Protein AF-A0A7M1NV88-F1 (afdb_monomer)

Nearest PDB structures (foldseek):
  8gtc-assembly1_E  TM=3.825E-01  e=7.735E-01  Dinoroseobacter phage vB_DshS-R4C
  6l2t-assembly1_C  TM=3.443E-01  e=9.761E+00  African swine fever virus

Sequence (130 aa):
MGKFLKLEFVKENVEPVKIKGKSDVMPISSGFEHFTAYLSSDLITCFVECEEIPGDGTSINDDDFSECLETGTALYLSEEGIKVIDDLCDRFYSDMGIVNNTSCLSGVNLVLVTNSIDNIIKQLNGNDGK

Foldseek 3Di:
DFFWAWFWFKDWDWDFDDDPPDPGTDTDTQFIAIDIDIDTPVFFPDKDKDWFDQADRDRDPDPCSPPRIGIWMKTFGDPVSLVVLLVVCCVVCVPPPDDDDIQSHRPDRITITRHHPVSVVCSRVPPPPD

Organism: Haemophilus parainfluenzae (NCBI:txid729)

Secondary structure (DSSP, 8-state):
-PPEEEEEEEEEEEEEEE-TT-SSEEEEEEEEEEEEEEEEGGGEEEEEEEEEEE-S-----SS-TTSSEEEEEEEEE-HHHHHHHHHHHHHHHTTS---S-SSS-TT-SEEEES--HHHHHHHHHT---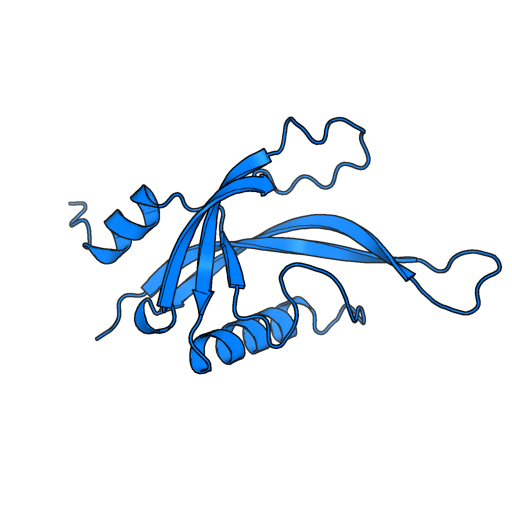-

Mean predicted aligned error: 10.14 Å

pLDDT: mean 72.41, std 16.91, range [36.12, 94.62]

Radius of gyration: 16.25 Å; Cα contacts (8 Å, |Δi|>4): 235; chains: 1; bounding box: 45×32×46 Å

Structure (mmCIF, N/CA/C/O backbone):
data_AF-A0A7M1NV88-F1
#
_entry.id   AF-A0A7M1NV88-F1
#
loop_
_atom_site.group_PDB
_atom_site.id
_atom_site.type_symbol
_atom_site.label_atom_id
_atom_site.label_alt_id
_atom_site.label_comp_id
_atom_site.label_asym_id
_atom_site.label_entity_id
_atom_site.label_seq_id
_atom_site.pdbx_PDB_ins_code
_atom_site.Cartn_x
_atom_site.Cartn_y
_atom_site.Cartn_z
_atom_site.occupancy
_atom_site.B_iso_or_equiv
_atom_site.auth_seq_id
_atom_site.auth_comp_id
_atom_site.auth_asym_id
_atom_site.auth_atom_id
_atom_site.pdbx_PDB_model_num
ATOM 1 N N . MET A 1 1 ? -19.662 4.266 8.270 1.00 53.66 1 MET A N 1
ATOM 2 C CA . MET A 1 1 ? -19.045 5.133 7.250 1.00 53.66 1 MET A CA 1
ATOM 3 C C . MET A 1 1 ? -17.553 4.990 7.464 1.00 53.66 1 MET A C 1
ATOM 5 O O . MET A 1 1 ? -17.099 5.384 8.533 1.00 53.66 1 MET A O 1
ATOM 9 N N . GLY A 1 2 ? -16.859 4.289 6.564 1.00 69.69 2 GLY A N 1
ATOM 10 C CA . GLY A 1 2 ? -15.429 4.005 6.694 1.00 69.69 2 GLY A CA 1
ATOM 11 C C . GLY A 1 2 ? -14.587 5.271 6.789 1.00 69.69 2 GLY A C 1
ATOM 12 O O . GLY A 1 2 ? -14.988 6.330 6.298 1.00 69.69 2 GLY A O 1
ATOM 13 N N . LYS A 1 3 ? -13.436 5.175 7.455 1.00 88.31 3 LYS A N 1
ATOM 14 C CA . LYS A 1 3 ? -12.469 6.274 7.548 1.00 88.31 3 LYS A CA 1
ATOM 15 C C . LYS A 1 3 ? -11.514 6.202 6.364 1.00 88.31 3 LYS A C 1
ATOM 17 O O . LYS A 1 3 ? -11.162 5.117 5.926 1.00 88.31 3 LYS A O 1
ATOM 22 N N . PHE A 1 4 ? -11.066 7.347 5.866 1.00 92.56 4 PHE A N 1
ATOM 23 C CA . PHE A 1 4 ? -9.983 7.383 4.886 1.00 92.56 4 PHE A CA 1
ATOM 24 C C . PHE A 1 4 ? -8.652 7.543 5.610 1.00 92.56 4 PHE A C 1
ATOM 26 O O . PHE A 1 4 ? -8.486 8.468 6.404 1.00 92.56 4 PHE A O 1
ATOM 33 N N . LEU A 1 5 ? -7.723 6.635 5.332 1.00 93.31 5 LEU A N 1
ATOM 34 C CA . LEU A 1 5 ? -6.371 6.640 5.867 1.00 93.31 5 LEU A CA 1
ATOM 35 C C . LEU A 1 5 ? -5.446 7.293 4.846 1.00 93.31 5 LEU A C 1
ATOM 37 O O . LEU A 1 5 ? -5.431 6.885 3.687 1.00 93.31 5 LEU A O 1
ATOM 41 N N . LYS A 1 6 ? -4.675 8.290 5.274 1.00 93.69 6 LYS A N 1
ATOM 42 C CA . LYS A 1 6 ? -3.544 8.827 4.522 1.00 93.69 6 LYS A CA 1
ATOM 43 C C . LYS A 1 6 ? -2.391 7.833 4.638 1.00 93.69 6 LYS A C 1
ATOM 45 O O . LYS A 1 6 ? -1.794 7.706 5.710 1.00 93.69 6 LYS A O 1
ATOM 50 N N . LEU A 1 7 ? -2.105 7.143 3.544 1.00 89.94 7 LEU A N 1
ATOM 51 C CA . LEU A 1 7 ? -1.093 6.100 3.464 1.00 89.94 7 LEU A CA 1
ATOM 52 C C . LEU A 1 7 ? 0.007 6.495 2.479 1.00 89.94 7 LEU A C 1
ATOM 54 O O . LEU A 1 7 ? -0.273 7.082 1.435 1.00 89.94 7 LEU A O 1
ATOM 58 N N . GLU A 1 8 ? 1.242 6.178 2.829 1.00 87.69 8 GLU A N 1
ATOM 59 C CA . GLU A 1 8 ? 2.453 6.370 2.040 1.00 87.69 8 GLU A CA 1
ATOM 60 C C . GLU A 1 8 ? 2.853 5.013 1.468 1.00 87.69 8 GLU A C 1
ATOM 62 O O . GLU A 1 8 ? 3.489 4.201 2.130 1.00 87.69 8 GLU A O 1
ATOM 67 N N . PHE A 1 9 ? 2.380 4.735 0.260 1.00 84.00 9 PHE A N 1
ATOM 68 C CA . PHE A 1 9 ? 2.601 3.476 -0.432 1.00 84.00 9 PHE A CA 1
ATOM 69 C C . PHE A 1 9 ? 4.022 3.393 -0.962 1.00 84.00 9 PHE A C 1
ATOM 71 O O . PHE A 1 9 ? 4.526 4.359 -1.538 1.00 84.00 9 PHE A O 1
ATOM 78 N N . VAL A 1 10 ? 4.613 2.209 -0.826 1.00 77.69 10 VAL A N 1
ATOM 79 C CA . VAL A 1 10 ? 5.897 1.865 -1.428 1.00 77.69 10 VAL A CA 1
ATOM 80 C C . VAL A 1 10 ? 5.642 1.172 -2.759 1.00 77.69 10 VAL A C 1
ATOM 82 O O . VAL A 1 10 ? 4.933 0.166 -2.828 1.00 77.69 10 VAL A O 1
ATOM 85 N N . LYS A 1 11 ? 6.239 1.709 -3.818 1.00 74.69 11 LYS A N 1
ATOM 86 C CA . LYS A 1 11 ? 6.156 1.194 -5.181 1.00 74.69 11 LYS A CA 1
ATOM 87 C C . LYS A 1 11 ? 7.555 0.885 -5.683 1.00 74.69 11 LYS A C 1
ATOM 89 O O . LYS A 1 11 ? 8.453 1.699 -5.539 1.00 74.69 11 LYS A O 1
ATOM 94 N N . GLU A 1 12 ? 7.747 -0.269 -6.303 1.00 69.12 12 GLU A N 1
ATOM 95 C CA . GLU A 1 12 ? 9.000 -0.564 -6.996 1.00 69.12 12 GLU A CA 1
ATOM 96 C C . GLU A 1 12 ? 8.929 -0.040 -8.428 1.00 69.12 12 GLU A C 1
ATOM 98 O O . GLU A 1 12 ? 8.011 -0.365 -9.189 1.00 69.12 12 GLU A O 1
ATOM 103 N N . ASN A 1 13 ? 9.920 0.755 -8.798 1.00 64.50 13 ASN A N 1
ATOM 104 C CA . ASN A 1 13 ? 10.167 1.123 -10.172 1.00 64.50 13 ASN A CA 1
ATOM 105 C C . ASN A 1 13 ? 10.961 0.026 -10.856 1.00 64.50 13 ASN A C 1
ATOM 107 O O . ASN A 1 13 ? 11.932 -0.510 -10.330 1.00 64.50 13 ASN A O 1
ATOM 111 N N . VAL A 1 14 ? 10.562 -0.268 -12.079 1.00 66.19 14 VAL A N 1
ATOM 112 C CA . VAL A 1 14 ? 11.268 -1.190 -12.952 1.00 66.19 14 VAL A CA 1
ATOM 113 C C . VAL A 1 14 ? 11.595 -0.446 -14.232 1.00 66.19 14 VAL A C 1
ATOM 115 O O . VAL A 1 14 ? 10.792 0.341 -14.725 1.00 66.19 14 VAL A O 1
ATOM 118 N N . GLU A 1 15 ? 12.782 -0.680 -14.775 1.00 64.81 15 GLU A N 1
ATOM 119 C CA . GLU A 1 15 ? 13.177 -0.198 -16.092 1.00 64.81 15 GLU A CA 1
ATOM 120 C C . GLU A 1 15 ? 13.241 -1.371 -17.078 1.00 64.81 15 GLU A C 1
ATOM 122 O O . GLU A 1 15 ? 13.811 -2.426 -16.770 1.00 64.81 15 GLU A O 1
ATOM 127 N N . PRO A 1 16 ? 12.670 -1.227 -18.289 1.00 65.62 16 PRO A N 1
ATOM 128 C CA . PRO A 1 16 ? 12.736 -2.261 -19.300 1.00 65.62 16 PRO A CA 1
ATOM 129 C C . PRO A 1 16 ? 14.107 -2.209 -19.973 1.00 65.62 16 PRO A C 1
ATOM 131 O O . PRO A 1 16 ? 14.393 -1.317 -20.774 1.00 65.62 16 PRO A O 1
ATOM 134 N N . VAL A 1 17 ? 14.958 -3.196 -19.696 1.00 66.12 17 VAL A N 1
ATOM 135 C CA . VAL A 1 17 ? 16.307 -3.249 -20.266 1.00 66.12 17 VAL A CA 1
ATOM 136 C C . VAL A 1 17 ? 16.386 -4.321 -21.346 1.00 66.12 17 VAL A C 1
ATOM 138 O O . VAL A 1 17 ? 16.101 -5.504 -21.138 1.00 66.12 17 VAL A O 1
ATOM 141 N N . LYS A 1 18 ? 16.820 -3.909 -22.543 1.00 72.62 18 LYS A N 1
ATOM 142 C CA . LYS A 1 18 ? 17.129 -4.834 -23.636 1.00 72.62 18 LYS A CA 1
ATOM 143 C C . LYS A 1 18 ? 18.528 -5.408 -23.439 1.00 72.62 18 LYS A C 1
ATOM 145 O O . LYS A 1 18 ? 19.530 -4.745 -23.703 1.00 72.62 18 LYS A O 1
ATOM 150 N N . ILE A 1 19 ? 18.600 -6.665 -23.014 1.00 69.12 19 ILE A N 1
ATOM 151 C CA . ILE A 1 19 ? 19.878 -7.347 -22.802 1.00 69.12 19 ILE A CA 1
ATOM 152 C C . ILE A 1 19 ? 20.476 -7.742 -24.157 1.00 69.12 19 ILE A C 1
ATOM 154 O O . ILE A 1 19 ? 19.878 -8.491 -24.932 1.00 69.12 19 ILE A O 1
ATOM 158 N N . LYS A 1 20 ? 21.685 -7.252 -24.455 1.00 73.38 20 LYS A N 1
ATOM 159 C CA . LYS A 1 20 ? 22.405 -7.575 -25.696 1.00 73.38 20 LYS A CA 1
ATOM 160 C C . LYS A 1 20 ? 22.568 -9.096 -25.830 1.00 73.38 20 LYS A C 1
ATOM 162 O O . LYS A 1 20 ? 23.222 -9.723 -25.007 1.00 73.38 20 LYS A O 1
ATOM 167 N N . GLY A 1 21 ? 21.995 -9.677 -26.886 1.00 76.38 21 GLY A N 1
ATOM 168 C CA . GLY A 1 21 ? 22.038 -11.123 -27.149 1.00 76.38 21 GLY A CA 1
ATOM 169 C C . GLY A 1 21 ? 20.793 -11.903 -26.710 1.00 76.38 21 GLY A C 1
ATOM 170 O O . GLY A 1 21 ? 20.705 -13.087 -27.019 1.00 76.38 21 GLY A O 1
ATOM 171 N N . LYS A 1 22 ? 19.814 -11.257 -26.063 1.00 68.94 22 LYS A N 1
ATOM 172 C CA . LYS A 1 22 ? 18.460 -11.794 -25.870 1.00 68.94 22 LYS A CA 1
ATOM 173 C C . LYS A 1 22 ? 17.464 -11.025 -26.742 1.00 68.94 22 LYS A C 1
ATOM 175 O O . LYS A 1 22 ? 17.618 -9.824 -26.964 1.00 68.94 22 LYS A O 1
ATOM 180 N N . SER A 1 23 ? 16.462 -11.726 -27.271 1.00 71.50 23 SER A N 1
ATOM 181 C CA . SER A 1 23 ? 15.332 -11.104 -27.976 1.00 71.50 23 SER A CA 1
ATOM 182 C C . SER A 1 23 ? 14.411 -10.344 -27.026 1.00 71.50 23 SER A C 1
ATOM 184 O O . SER A 1 23 ? 13.760 -9.388 -27.446 1.00 71.50 23 SER A O 1
ATOM 186 N N . ASP A 1 24 ? 14.399 -10.753 -25.760 1.00 63.72 24 ASP A N 1
ATOM 187 C CA . ASP A 1 24 ? 13.381 -10.359 -24.800 1.00 63.72 24 ASP A CA 1
ATOM 188 C C . ASP A 1 24 ? 13.875 -9.199 -23.933 1.00 63.72 24 ASP A C 1
ATOM 190 O O . ASP A 1 24 ? 15.036 -9.146 -23.513 1.00 63.72 24 ASP A O 1
ATOM 194 N N . VAL A 1 25 ? 12.971 -8.257 -23.683 1.00 60.66 25 VAL A N 1
ATOM 195 C CA . VAL A 1 25 ? 13.169 -7.161 -22.736 1.00 60.66 25 VAL A CA 1
ATOM 196 C C . VAL A 1 25 ? 12.921 -7.717 -21.340 1.00 60.66 25 VAL A C 1
ATOM 198 O O . VAL A 1 25 ? 11.884 -8.336 -21.107 1.00 60.66 25 VAL A O 1
ATOM 201 N N . MET A 1 26 ? 13.875 -7.527 -20.431 1.00 63.97 26 MET A N 1
ATOM 202 C C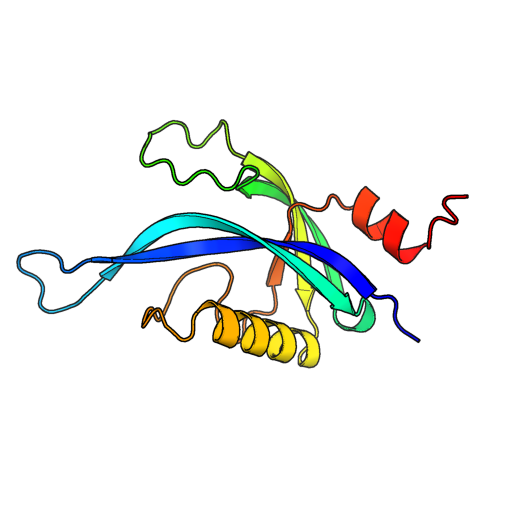A . MET A 1 26 ? 13.724 -7.945 -19.039 1.00 63.97 26 MET A CA 1
ATOM 203 C C . MET A 1 26 ? 13.489 -6.709 -18.164 1.00 63.97 26 MET A C 1
ATOM 205 O O . MET A 1 26 ? 14.213 -5.723 -18.335 1.00 63.97 26 MET A O 1
ATOM 209 N N . PRO A 1 27 ? 12.508 -6.738 -17.248 1.00 60.62 27 PRO A N 1
ATOM 210 C CA . PRO A 1 27 ? 12.401 -5.718 -16.219 1.00 60.62 27 PRO A CA 1
ATOM 211 C C . PRO A 1 27 ? 13.566 -5.874 -15.241 1.00 60.62 27 PRO A C 1
ATOM 213 O O . PRO A 1 27 ? 13.874 -6.983 -14.800 1.00 60.62 27 PRO A O 1
ATOM 216 N N . ILE A 1 28 ? 14.226 -4.766 -14.928 1.00 60.78 28 ILE A N 1
ATOM 217 C CA . ILE A 1 28 ? 15.225 -4.679 -13.862 1.00 60.78 28 ILE A CA 1
ATOM 218 C C . ILE A 1 28 ? 14.710 -3.638 -12.874 1.00 60.78 28 ILE A C 1
ATOM 220 O O . ILE A 1 28 ? 14.238 -2.589 -13.305 1.00 60.78 28 ILE A O 1
ATOM 224 N N . SER A 1 29 ? 14.767 -3.936 -11.576 1.00 64.19 29 SER A N 1
ATOM 225 C CA . SER A 1 29 ? 14.434 -2.962 -10.532 1.00 64.19 29 SER A CA 1
ATOM 226 C C . SER A 1 29 ? 15.318 -1.724 -10.688 1.00 64.19 29 SER A C 1
ATOM 228 O O . SER A 1 29 ? 16.542 -1.848 -10.741 1.00 64.19 29 SER A O 1
ATOM 230 N N . SER A 1 30 ? 14.705 -0.551 -10.824 1.00 60.72 30 SER A N 1
ATOM 231 C CA . SER A 1 30 ? 15.389 0.744 -10.916 1.00 60.72 30 SER A CA 1
ATOM 232 C C . SER A 1 30 ? 15.271 1.564 -9.628 1.00 60.72 30 SER A C 1
ATOM 234 O O . SER A 1 30 ? 15.725 2.705 -9.583 1.00 60.72 30 SER A O 1
ATOM 236 N N . GLY A 1 31 ? 14.697 0.980 -8.571 1.00 64.25 31 GLY A N 1
ATOM 237 C CA . GLY A 1 31 ? 14.562 1.579 -7.244 1.00 64.25 31 GLY A CA 1
ATOM 238 C C . GLY A 1 31 ? 13.127 1.545 -6.731 1.00 64.25 31 GLY A C 1
ATOM 239 O O . GLY A 1 31 ? 12.253 0.928 -7.335 1.00 64.25 31 GLY A O 1
ATOM 240 N N . PHE A 1 32 ? 12.874 2.237 -5.622 1.00 70.62 32 PHE A N 1
ATOM 241 C CA . PHE A 1 32 ? 11.539 2.367 -5.042 1.00 70.62 32 PHE A CA 1
ATOM 242 C C . PHE A 1 32 ? 11.099 3.833 -5.004 1.00 70.62 32 PHE A C 1
ATOM 244 O O . PHE A 1 32 ? 11.892 4.732 -4.746 1.00 70.62 32 PHE A O 1
ATOM 251 N N . GLU A 1 33 ? 9.820 4.063 -5.271 1.00 70.88 33 GLU A N 1
ATOM 252 C CA . GLU A 1 33 ? 9.136 5.349 -5.232 1.00 70.88 33 GLU A CA 1
ATOM 253 C C . GLU A 1 33 ? 8.027 5.315 -4.191 1.00 70.88 33 GLU A C 1
ATOM 255 O O . GLU A 1 33 ? 7.300 4.326 -4.067 1.00 70.88 33 GLU A O 1
ATOM 260 N N . HIS A 1 34 ? 7.863 6.417 -3.463 1.00 74.25 34 HIS A N 1
ATOM 261 C CA . HIS A 1 34 ? 6.802 6.551 -2.475 1.00 74.25 34 HIS A CA 1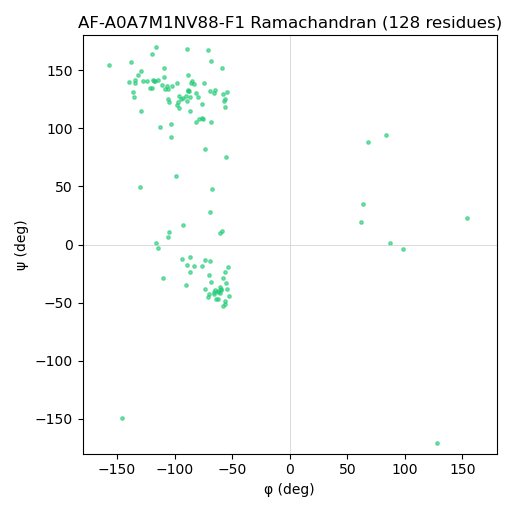
ATOM 262 C C . HIS A 1 34 ? 5.730 7.493 -2.992 1.00 74.25 34 HIS A C 1
ATOM 264 O O . HIS A 1 34 ? 6.025 8.568 -3.520 1.00 74.25 34 HIS A O 1
ATOM 270 N N . PHE A 1 35 ? 4.470 7.120 -2.799 1.00 76.69 35 PHE A N 1
ATOM 271 C CA . PHE A 1 35 ? 3.360 8.008 -3.109 1.00 76.69 35 PHE A CA 1
ATOM 272 C C . PHE A 1 35 ? 2.330 8.009 -1.989 1.00 76.69 35 PHE A C 1
ATOM 274 O O . PHE A 1 35 ? 2.011 6.992 -1.379 1.00 76.69 35 PHE A O 1
ATOM 281 N N . THR A 1 36 ? 1.774 9.184 -1.719 1.00 84.69 36 THR A N 1
ATOM 282 C CA . THR A 1 36 ? 0.704 9.323 -0.739 1.00 84.69 36 THR A CA 1
ATOM 283 C C . THR A 1 36 ? -0.654 9.164 -1.413 1.00 84.69 36 THR A C 1
ATOM 285 O O . THR A 1 36 ? -0.969 9.897 -2.351 1.00 84.69 36 THR A O 1
ATOM 288 N N . ALA A 1 37 ? -1.503 8.288 -0.881 1.00 85.31 37 ALA A N 1
ATOM 289 C CA . ALA A 1 37 ? -2.901 8.176 -1.282 1.00 85.31 37 ALA A CA 1
ATOM 290 C C . ALA A 1 37 ? -3.824 7.998 -0.070 1.00 85.31 37 ALA A C 1
ATOM 292 O O . ALA A 1 37 ? -3.407 7.574 1.007 1.00 85.31 37 ALA A O 1
ATOM 293 N N . TYR A 1 38 ? -5.098 8.350 -0.250 1.00 91.00 38 TYR A N 1
ATOM 294 C CA . TYR A 1 38 ? -6.132 8.102 0.749 1.00 91.00 38 TYR A CA 1
ATOM 295 C C . TYR A 1 38 ? -6.859 6.802 0.412 1.00 91.00 38 TYR A C 1
ATOM 297 O O . TYR A 1 38 ? -7.517 6.725 -0.624 1.00 91.00 38 TYR A O 1
ATOM 305 N N . LEU A 1 39 ? -6.774 5.803 1.291 1.00 90.56 39 LEU A N 1
ATOM 306 C CA . LEU A 1 39 ? -7.470 4.524 1.137 1.00 9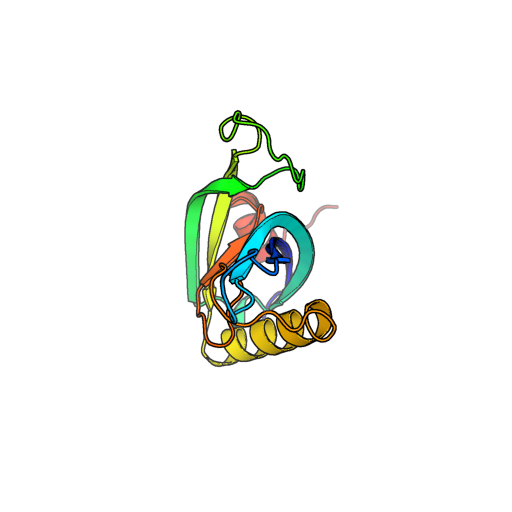0.56 39 LEU A CA 1
ATOM 307 C C . LEU A 1 39 ? -8.576 4.402 2.184 1.00 90.56 39 LEU A C 1
ATOM 309 O O . LEU A 1 39 ? -8.375 4.736 3.352 1.00 90.56 39 LEU A O 1
ATOM 313 N N . SER A 1 40 ? -9.751 3.922 1.780 1.00 93.81 40 SER A N 1
ATOM 314 C CA . SER A 1 40 ? -10.814 3.607 2.739 1.00 93.81 40 SER A CA 1
ATOM 315 C C . SER A 1 40 ? -10.378 2.449 3.641 1.00 93.81 40 SER A C 1
ATOM 317 O O . SER A 1 40 ? -9.965 1.401 3.151 1.00 93.81 40 SER A O 1
ATOM 319 N N . SER A 1 41 ? -10.519 2.619 4.956 1.00 93.25 41 SER A N 1
ATOM 320 C CA . SER A 1 41 ? -10.219 1.603 5.969 1.00 93.25 41 SER A CA 1
ATOM 321 C C . SER A 1 41 ? -11.016 0.321 5.766 1.00 93.25 41 SER A C 1
ATOM 323 O O . SER A 1 41 ? -10.541 -0.752 6.111 1.00 93.25 41 SER A O 1
ATOM 325 N N . ASP A 1 42 ? -12.212 0.430 5.186 1.00 94.62 42 ASP A N 1
ATOM 326 C CA . ASP A 1 42 ? -13.113 -0.704 4.955 1.00 94.62 42 ASP A CA 1
ATOM 327 C C . ASP A 1 42 ? -12.568 -1.663 3.876 1.00 94.62 42 ASP A C 1
ATOM 329 O O . ASP A 1 42 ? -13.037 -2.791 3.752 1.00 94.62 42 ASP A O 1
ATOM 333 N N . LEU A 1 43 ? -11.565 -1.226 3.104 1.00 93.44 43 LEU A N 1
ATOM 334 C CA . LEU A 1 43 ? -10.884 -2.038 2.095 1.00 93.44 43 LEU A CA 1
ATOM 335 C C . LEU A 1 43 ? -9.728 -2.860 2.680 1.00 93.44 43 LEU A C 1
ATOM 337 O O . LEU A 1 43 ? -9.204 -3.733 1.991 1.00 93.44 43 LEU A O 1
ATOM 341 N N . ILE A 1 44 ? -9.328 -2.593 3.928 1.00 93.06 44 ILE A N 1
ATOM 342 C CA . ILE A 1 44 ? -8.227 -3.273 4.613 1.00 93.06 44 ILE A CA 1
ATOM 343 C C . ILE A 1 44 ? -8.810 -4.371 5.505 1.00 93.06 44 ILE A C 1
ATOM 345 O O . ILE A 1 44 ? -9.593 -4.113 6.415 1.00 93.06 44 ILE A O 1
ATOM 349 N N . THR A 1 45 ? -8.408 -5.612 5.253 1.00 93.31 45 THR A N 1
ATOM 350 C CA . THR A 1 45 ? -8.849 -6.798 6.003 1.00 93.31 45 THR A CA 1
ATOM 351 C C . THR A 1 45 ? -7.947 -7.101 7.195 1.00 93.31 45 THR A C 1
ATOM 353 O O . THR A 1 45 ? -8.420 -7.553 8.236 1.00 93.31 45 THR A O 1
ATOM 356 N N . CYS A 1 46 ? -6.648 -6.843 7.058 1.00 93.19 46 CYS A N 1
ATOM 357 C CA . CYS A 1 46 ? -5.641 -7.020 8.095 1.00 93.19 46 CYS A CA 1
ATOM 358 C C . CYS A 1 46 ? -4.444 -6.118 7.785 1.00 93.19 46 CYS A C 1
ATOM 360 O O . CYS A 1 46 ? -4.209 -5.775 6.628 1.00 93.19 46 CYS A O 1
ATOM 362 N N . PHE A 1 47 ? -3.680 -5.740 8.802 1.00 93.31 47 PHE A N 1
ATOM 363 C CA . PHE A 1 47 ? -2.404 -5.068 8.622 1.00 93.31 47 PHE A CA 1
ATOM 364 C C . PHE A 1 47 ? -1.386 -5.611 9.622 1.00 93.31 47 PHE A C 1
ATOM 366 O O . PHE A 1 47 ? -1.736 -5.908 10.766 1.00 93.31 47 PHE A O 1
ATOM 373 N N . VAL A 1 48 ? -0.147 -5.788 9.170 1.00 90.69 48 VAL A N 1
ATOM 374 C CA . VAL A 1 48 ? 0.931 -6.419 9.940 1.00 90.69 48 VAL A CA 1
ATOM 375 C C . VAL A 1 48 ? 2.189 -5.577 9.800 1.00 90.69 48 VAL A C 1
ATOM 377 O O . VAL A 1 48 ? 2.478 -5.081 8.714 1.00 90.69 48 VAL A O 1
ATOM 380 N N . GLU A 1 49 ? 2.916 -5.410 10.900 1.00 90.44 49 GLU A N 1
ATOM 381 C CA . GLU A 1 49 ? 4.203 -4.723 10.904 1.00 90.44 49 GLU A CA 1
ATOM 382 C C . GLU A 1 49 ? 5.190 -5.535 10.072 1.00 90.44 49 GLU A C 1
ATOM 384 O O . GLU A 1 49 ? 5.269 -6.760 10.203 1.00 90.44 49 GLU A O 1
ATOM 389 N N . CYS A 1 50 ? 5.916 -4.854 9.199 1.00 82.75 50 CYS A N 1
ATOM 390 C CA . CYS A 1 50 ? 7.009 -5.446 8.454 1.00 82.75 50 CYS A CA 1
ATOM 391 C C . CYS A 1 50 ? 8.266 -4.605 8.625 1.00 82.75 50 CYS A C 1
ATOM 393 O O . CYS A 1 50 ? 8.225 -3.375 8.648 1.00 82.75 50 CYS A O 1
ATOM 395 N N . GLU A 1 51 ? 9.384 -5.301 8.755 1.00 81.25 51 GLU A N 1
ATOM 396 C CA . GLU A 1 51 ? 10.712 -4.713 8.670 1.00 81.25 51 GLU A CA 1
ATOM 397 C C . GLU A 1 51 ? 11.168 -4.751 7.211 1.00 81.25 51 GLU A C 1
ATOM 399 O O . GLU A 1 51 ? 10.557 -5.424 6.375 1.00 81.25 51 GLU A O 1
ATOM 404 N N . GLU A 1 52 ? 12.250 -4.038 6.918 1.00 72.88 52 GLU A N 1
ATOM 405 C CA . GLU A 1 52 ? 12.900 -4.079 5.609 1.00 72.88 52 GLU A CA 1
ATOM 406 C C . GLU A 1 52 ? 12.021 -3.559 4.462 1.00 72.88 52 GLU A C 1
ATOM 408 O O . GLU A 1 52 ? 12.105 -4.033 3.328 1.00 72.88 52 GLU A O 1
ATOM 413 N N . ILE A 1 53 ? 11.194 -2.544 4.731 1.00 70.62 53 ILE A N 1
ATOM 414 C CA . ILE A 1 53 ? 10.561 -1.792 3.648 1.00 70.62 53 ILE A CA 1
ATOM 415 C C . ILE A 1 53 ? 11.493 -0.671 3.160 1.00 70.62 53 ILE A C 1
ATOM 417 O O . ILE A 1 53 ? 12.110 0.001 3.980 1.00 70.62 53 ILE A O 1
ATOM 421 N N . PRO A 1 54 ? 11.594 -0.420 1.847 1.00 66.50 54 PRO A N 1
ATOM 422 C CA . PRO A 1 54 ? 12.271 0.765 1.321 1.00 66.50 54 PRO A CA 1
ATOM 423 C C . PRO A 1 54 ? 11.637 2.029 1.924 1.00 66.50 54 PRO A C 1
ATOM 425 O O . PRO A 1 54 ? 10.417 2.173 1.879 1.00 66.50 54 PRO A O 1
ATOM 428 N N . GLY A 1 55 ? 12.440 2.892 2.547 1.00 55.84 55 GLY A N 1
ATOM 429 C CA . GLY A 1 55 ? 11.995 3.982 3.424 1.00 55.84 55 GLY A CA 1
ATOM 430 C C . GLY A 1 55 ? 12.178 5.398 2.868 1.00 55.84 55 GLY A C 1
ATOM 431 O O . GLY A 1 55 ? 11.364 6.278 3.140 1.00 55.84 55 GLY A O 1
ATOM 432 N N . ASP A 1 56 ? 13.172 5.633 2.009 1.00 53.94 56 ASP A N 1
ATOM 433 C CA . ASP A 1 56 ? 13.573 6.998 1.629 1.00 53.94 56 ASP A CA 1
ATOM 434 C C . ASP A 1 56 ? 13.369 7.355 0.146 1.00 53.94 56 ASP A C 1
ATOM 436 O O . ASP A 1 56 ? 13.672 8.477 -0.271 1.00 53.94 56 ASP A O 1
ATOM 440 N N . GLY A 1 57 ? 12.825 6.435 -0.657 1.00 49.78 57 GLY A N 1
ATOM 441 C CA . GLY A 1 57 ? 12.593 6.656 -2.084 1.00 49.78 57 GLY A CA 1
ATOM 442 C C . GLY A 1 57 ? 13.870 6.909 -2.896 1.00 49.78 57 GLY A C 1
ATOM 443 O O . GLY A 1 57 ? 13.795 7.485 -3.985 1.00 49.78 57 GLY A O 1
ATOM 444 N N . THR A 1 58 ? 15.048 6.537 -2.384 1.00 46.44 58 THR A N 1
ATOM 445 C CA . THR A 1 58 ? 16.294 6.680 -3.133 1.00 46.44 58 THR A CA 1
ATOM 446 C C . THR A 1 58 ? 16.525 5.449 -4.011 1.00 46.44 58 THR A C 1
ATOM 448 O O . THR A 1 58 ? 16.696 4.319 -3.561 1.00 46.44 58 THR A O 1
ATOM 451 N N . SER A 1 59 ? 16.500 5.657 -5.330 1.00 49.16 59 SER A N 1
ATOM 452 C CA . SER A 1 59 ? 17.054 4.702 -6.286 1.00 49.16 59 SER A CA 1
ATOM 453 C C . SER A 1 59 ? 18.567 4.700 -6.106 1.00 49.16 59 SER A C 1
ATOM 455 O O . SER A 1 59 ? 19.224 5.656 -6.533 1.00 49.16 59 SER A O 1
ATOM 457 N N . ILE A 1 60 ? 19.147 3.678 -5.486 1.00 47.00 60 ILE A N 1
ATOM 458 C CA . ILE A 1 60 ? 20.605 3.590 -5.440 1.00 47.00 60 ILE A CA 1
ATOM 459 C C . ILE A 1 60 ? 21.043 2.212 -5.912 1.00 47.00 60 ILE A C 1
ATOM 461 O O . ILE A 1 60 ? 20.772 1.189 -5.298 1.00 47.00 60 ILE A O 1
ATOM 465 N N . ASN A 1 61 ? 21.739 2.216 -7.046 1.00 44.78 61 ASN A N 1
ATOM 466 C CA . ASN A 1 61 ? 22.516 1.097 -7.574 1.00 44.78 61 ASN A CA 1
ATOM 467 C C . ASN A 1 61 ? 23.771 0.802 -6.715 1.00 44.78 61 ASN A C 1
ATOM 469 O O . ASN A 1 61 ? 24.766 0.346 -7.271 1.00 44.78 61 ASN A O 1
ATOM 473 N N . ASP A 1 62 ? 23.771 1.089 -5.411 1.00 45.16 62 ASP A N 1
ATOM 474 C CA . ASP A 1 62 ? 24.929 0.864 -4.540 1.00 45.16 62 ASP A CA 1
ATOM 475 C C . ASP A 1 62 ? 24.619 -0.209 -3.498 1.00 45.16 62 ASP A C 1
ATOM 477 O O . ASP A 1 62 ? 23.518 -0.289 -2.960 1.00 45.16 62 ASP A O 1
ATOM 481 N N . ASP A 1 63 ? 25.630 -1.035 -3.235 1.00 48.66 63 ASP A N 1
ATOM 482 C CA . ASP A 1 63 ? 25.631 -2.250 -2.414 1.00 48.66 63 ASP A CA 1
ATOM 483 C C . ASP A 1 63 ? 25.247 -2.050 -0.922 1.00 48.66 63 ASP A C 1
ATOM 485 O O . ASP A 1 63 ? 25.342 -2.991 -0.134 1.00 48.66 63 ASP A O 1
ATOM 489 N N . ASP A 1 64 ? 24.764 -0.869 -0.525 1.00 49.47 64 ASP A N 1
ATOM 490 C CA . ASP A 1 64 ? 24.312 -0.530 0.830 1.00 49.47 64 ASP A CA 1
ATOM 491 C C . ASP A 1 64 ? 22.782 -0.629 0.951 1.00 49.47 64 ASP A C 1
ATOM 493 O O . ASP A 1 64 ? 22.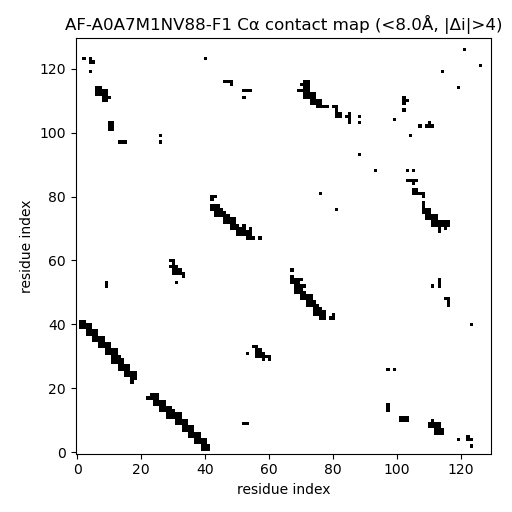078 0.301 1.341 1.00 49.47 64 ASP A O 1
ATOM 497 N N . PHE A 1 65 ? 22.252 -1.824 0.669 1.00 49.41 65 PHE A N 1
ATOM 498 C CA . PHE A 1 65 ? 20.841 -2.170 0.892 1.00 49.41 65 PHE A CA 1
ATOM 499 C C . PHE A 1 65 ? 20.363 -1.899 2.332 1.00 49.41 65 PHE A C 1
ATOM 501 O O . PHE A 1 65 ? 19.162 -1.842 2.555 1.00 49.41 65 PHE A O 1
ATOM 508 N N . SER A 1 66 ? 21.257 -1.767 3.320 1.00 51.06 66 SER A N 1
ATOM 509 C CA . SER A 1 66 ? 20.888 -1.666 4.736 1.00 51.06 66 SER A CA 1
ATOM 510 C C . SER A 1 66 ? 20.486 -0.270 5.216 1.00 51.06 66 SER A C 1
ATOM 512 O O . SER A 1 66 ? 19.889 -0.175 6.284 1.00 51.06 66 SER A O 1
ATOM 514 N N . GLU A 1 67 ? 20.828 0.804 4.495 1.00 50.28 67 GLU A N 1
ATOM 515 C CA . GLU A 1 67 ? 20.617 2.177 4.999 1.00 50.28 67 GLU A CA 1
ATOM 516 C C . GLU A 1 67 ? 19.241 2.764 4.652 1.00 50.28 67 GLU A C 1
ATOM 518 O O . GLU A 1 67 ? 18.787 3.687 5.325 1.00 50.28 67 GLU A O 1
ATOM 523 N N . CYS A 1 68 ? 18.542 2.189 3.671 1.00 54.84 68 CYS A N 1
ATOM 524 C CA . CYS A 1 68 ? 17.244 2.680 3.193 1.00 54.84 68 CYS A CA 1
ATOM 525 C C . CYS A 1 68 ? 16.064 1.816 3.665 1.00 54.84 68 CYS A C 1
ATOM 527 O O . CYS A 1 68 ? 14.964 1.950 3.135 1.00 54.84 68 CYS A O 1
ATOM 529 N N . LEU A 1 69 ? 16.289 0.891 4.603 1.00 64.62 69 LEU A N 1
ATOM 530 C CA . LEU A 1 69 ? 15.274 -0.033 5.102 1.00 64.62 69 LEU A CA 1
ATOM 531 C C . LEU A 1 69 ? 14.653 0.485 6.398 1.00 64.62 69 LEU A C 1
ATOM 533 O O . LEU A 1 69 ? 15.333 0.694 7.401 1.00 64.62 69 LEU A O 1
ATOM 537 N N . GLU A 1 70 ? 13.339 0.649 6.383 1.00 68.00 70 GLU A N 1
ATOM 538 C CA . GLU A 1 70 ? 12.540 1.110 7.508 1.00 68.00 70 GLU A CA 1
ATOM 539 C C . GLU A 1 70 ? 11.563 0.029 7.983 1.00 68.00 70 GLU A C 1
ATOM 541 O O . GLU A 1 70 ? 11.364 -1.018 7.357 1.00 68.00 70 GLU A O 1
ATOM 546 N N . THR A 1 71 ? 10.949 0.284 9.135 1.00 77.38 71 THR A N 1
ATOM 547 C CA . THR A 1 71 ? 9.778 -0.460 9.593 1.00 77.38 71 THR A CA 1
ATOM 548 C C . THR A 1 71 ? 8.529 0.195 9.018 1.00 77.38 71 THR A C 1
ATOM 550 O O . THR A 1 71 ? 8.347 1.405 9.142 1.00 77.38 71 THR A O 1
ATOM 553 N N . GLY A 1 72 ? 7.628 -0.600 8.453 1.00 86.56 72 GLY A N 1
ATOM 554 C CA . GLY A 1 72 ? 6.327 -0.130 7.997 1.00 86.56 72 GLY A CA 1
ATOM 555 C C . GLY A 1 72 ? 5.254 -1.179 8.170 1.00 86.56 72 GLY A C 1
ATOM 556 O O . GLY A 1 72 ? 5.282 -1.974 9.110 1.00 86.56 72 GLY A O 1
ATOM 557 N N . THR A 1 73 ? 4.264 -1.146 7.285 1.00 89.94 73 THR A N 1
ATOM 558 C CA . THR A 1 73 ? 3.088 -1.997 7.417 1.00 89.94 73 THR A CA 1
ATOM 559 C C . THR A 1 73 ? 2.704 -2.627 6.087 1.00 89.94 73 THR A C 1
ATOM 561 O O . THR A 1 73 ? 2.538 -1.951 5.072 1.00 89.94 73 THR A O 1
ATOM 564 N N . ALA A 1 74 ? 2.479 -3.935 6.117 1.00 89.69 74 ALA A N 1
ATOM 565 C CA . ALA A 1 74 ? 1.845 -4.670 5.042 1.00 89.69 74 ALA A CA 1
ATOM 566 C C . ALA A 1 74 ? 0.324 -4.670 5.253 1.00 89.69 74 ALA A C 1
ATOM 568 O O . ALA A 1 74 ? -0.161 -5.094 6.305 1.00 89.69 74 ALA A O 1
ATOM 569 N N . LEU A 1 75 ? -0.437 -4.193 4.269 1.00 90.81 75 LEU A N 1
ATOM 570 C CA . LEU A 1 75 ? -1.898 -4.125 4.304 1.00 90.81 75 LEU A CA 1
ATOM 571 C C . LEU A 1 75 ? -2.489 -5.216 3.417 1.00 90.81 75 LEU A C 1
ATOM 573 O O . LEU A 1 75 ? -2.243 -5.243 2.214 1.00 90.81 75 LEU A O 1
ATOM 577 N N . TYR A 1 76 ? -3.314 -6.075 4.004 1.00 91.00 76 TYR A N 1
ATOM 578 C CA . TYR A 1 76 ? -4.106 -7.058 3.280 1.00 91.00 76 TYR A CA 1
ATOM 579 C C . TYR A 1 76 ? -5.442 -6.452 2.865 1.00 91.00 76 TYR A C 1
ATOM 581 O O . TYR A 1 76 ? -6.152 -5.879 3.692 1.00 91.00 76 TYR A O 1
ATOM 589 N N . LEU A 1 77 ? -5.827 -6.620 1.606 1.00 90.62 77 LEU A N 1
ATOM 590 C CA . LEU A 1 77 ? -6.969 -5.943 0.997 1.00 90.62 77 LEU A CA 1
ATOM 591 C C . LEU A 1 77 ? -8.141 -6.892 0.728 1.00 90.62 77 LEU A C 1
ATOM 593 O O . LEU A 1 77 ? -7.958 -8.086 0.493 1.00 90.62 77 LEU A O 1
ATOM 597 N N . SER A 1 78 ? -9.359 -6.347 0.744 1.00 92.62 78 SER A N 1
ATOM 598 C CA . SER A 1 78 ? -10.555 -7.028 0.236 1.00 92.62 78 SER A CA 1
ATOM 599 C C . SER A 1 78 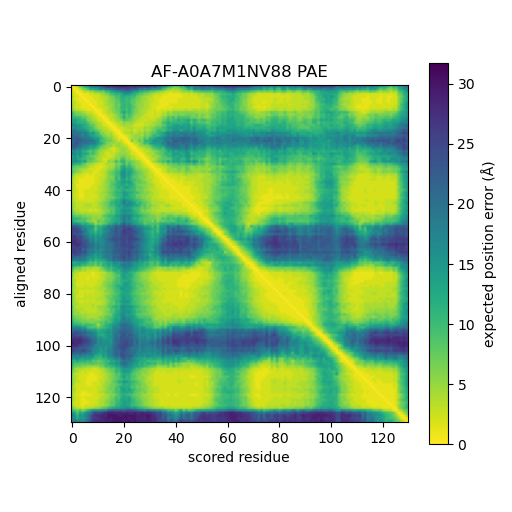? -10.527 -7.117 -1.296 1.00 92.62 78 SER A C 1
ATOM 601 O O . SER A 1 78 ? -9.756 -6.412 -1.944 1.00 92.62 78 SER A O 1
ATOM 603 N N . GLU A 1 79 ? -11.407 -7.918 -1.908 1.00 90.19 79 GLU A N 1
ATOM 604 C CA . GLU A 1 79 ? -11.530 -7.976 -3.380 1.00 90.19 79 GLU A CA 1
ATOM 605 C C . GLU A 1 79 ? -11.802 -6.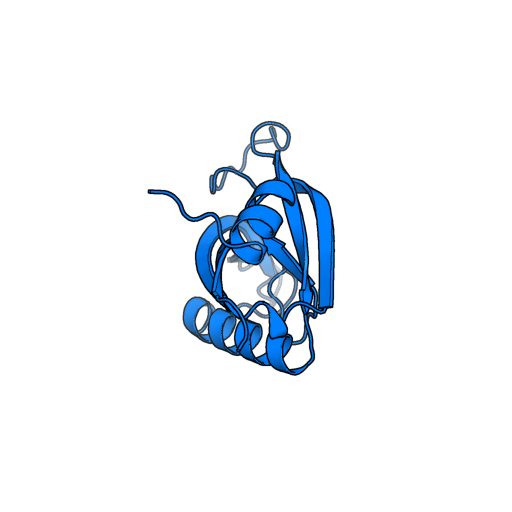603 -4.018 1.00 90.19 79 GLU A C 1
ATOM 607 O O . GLU A 1 79 ? -11.367 -6.320 -5.134 1.00 90.19 79 GLU A O 1
ATOM 612 N N . GLU A 1 80 ? -12.530 -5.738 -3.313 1.00 90.88 80 GLU A N 1
ATOM 613 C CA . GLU A 1 80 ? -12.785 -4.359 -3.731 1.00 90.88 80 GLU A CA 1
ATOM 614 C C . GLU A 1 80 ? -11.533 -3.490 -3.565 1.00 90.88 80 GLU A C 1
ATOM 616 O O . GLU A 1 80 ? -11.239 -2.675 -4.435 1.00 90.88 80 GLU A O 1
ATOM 621 N N . GLY A 1 81 ? -10.768 -3.699 -2.489 1.00 86.38 81 GLY A N 1
ATOM 622 C CA . GLY A 1 81 ? -9.497 -3.018 -2.254 1.00 86.38 81 GLY A CA 1
ATOM 623 C C . GLY A 1 81 ? -8.454 -3.330 -3.322 1.00 86.38 81 GLY A C 1
ATOM 624 O O . GLY A 1 81 ? -7.787 -2.411 -3.787 1.00 86.38 81 GLY A O 1
ATOM 625 N N . ILE A 1 82 ? -8.383 -4.588 -3.769 1.00 86.00 82 ILE A N 1
ATOM 626 C CA . ILE A 1 82 ? -7.517 -5.014 -4.879 1.00 86.00 82 ILE A CA 1
ATOM 627 C C . ILE A 1 82 ? -7.829 -4.194 -6.130 1.00 86.00 82 ILE A C 1
ATOM 629 O O . ILE A 1 82 ? -6.938 -3.568 -6.678 1.00 86.00 82 ILE A O 1
ATOM 633 N N . LYS A 1 83 ? -9.102 -4.103 -6.537 1.00 86.06 83 LYS A N 1
ATOM 634 C CA . LYS A 1 83 ? -9.501 -3.333 -7.732 1.00 86.06 83 LYS A CA 1
ATOM 635 C C . LYS A 1 83 ? -9.141 -1.852 -7.629 1.00 86.06 83 LYS A C 1
ATOM 637 O O . LYS A 1 83 ? -8.742 -1.249 -8.614 1.00 86.06 83 LYS A O 1
ATOM 642 N N . VAL A 1 84 ? -9.291 -1.262 -6.441 1.00 85.81 84 VAL A N 1
ATOM 643 C CA . VAL A 1 84 ? -8.934 0.145 -6.204 1.00 85.81 84 VAL A CA 1
ATOM 644 C C . VAL A 1 84 ? -7.428 0.363 -6.331 1.00 85.81 84 VAL A C 1
ATOM 646 O O . VAL A 1 84 ? -7.012 1.374 -6.894 1.00 85.81 84 VAL A O 1
ATOM 649 N N . ILE A 1 85 ? -6.618 -0.560 -5.809 1.00 81.81 85 ILE A N 1
ATOM 650 C CA . ILE A 1 85 ? -5.164 -0.497 -5.956 1.00 81.81 85 ILE A CA 1
ATOM 651 C C . ILE A 1 85 ? -4.750 -0.767 -7.398 1.00 81.81 85 ILE A C 1
ATOM 653 O O . ILE A 1 85 ? -3.940 -0.008 -7.904 1.00 81.81 85 ILE A O 1
ATOM 657 N N . ASP A 1 86 ? -5.345 -1.744 -8.078 1.00 77.56 86 ASP A N 1
ATOM 658 C CA . ASP A 1 86 ? -5.104 -2.018 -9.496 1.00 77.56 86 ASP A CA 1
ATOM 659 C C . ASP A 1 86 ? -5.384 -0.777 -10.355 1.00 77.56 86 ASP A C 1
ATOM 661 O O . ASP A 1 86 ? -4.518 -0.358 -11.113 1.00 77.56 86 ASP A O 1
ATOM 665 N N . ASP A 1 87 ? -6.532 -0.114 -10.172 1.00 79.50 87 ASP A N 1
ATOM 666 C CA . ASP A 1 87 ? -6.872 1.131 -10.879 1.00 79.50 87 ASP A CA 1
ATOM 667 C C . ASP A 1 87 ? -5.874 2.262 -10.578 1.00 79.50 87 ASP A C 1
ATOM 669 O O . ASP A 1 87 ? -5.579 3.111 -11.427 1.00 79.50 87 ASP A O 1
ATOM 673 N N . LEU A 1 88 ? -5.391 2.326 -9.337 1.00 76.19 88 LEU A N 1
ATOM 674 C CA . LEU A 1 88 ? -4.417 3.316 -8.907 1.00 76.19 88 LEU A CA 1
ATOM 675 C C . LEU A 1 88 ? -3.050 3.027 -9.537 1.00 76.19 88 LEU A C 1
ATOM 677 O O . LEU A 1 88 ? -2.429 3.938 -10.080 1.00 76.19 88 LEU A O 1
ATOM 681 N N . CYS A 1 89 ? -2.624 1.767 -9.530 1.00 70.88 89 CYS A N 1
ATOM 682 C CA . CYS A 1 89 ? -1.442 1.287 -10.218 1.00 70.88 89 CYS A CA 1
ATOM 683 C C . CYS A 1 89 ? -1.552 1.594 -11.714 1.00 70.88 89 CYS A C 1
ATOM 685 O O . CYS A 1 89 ? -0.691 2.293 -12.231 1.00 70.88 89 CYS A O 1
ATOM 687 N N . ASP A 1 90 ? -2.624 1.208 -12.399 1.00 71.31 90 ASP A N 1
ATOM 688 C CA . ASP A 1 90 ? -2.809 1.479 -13.826 1.00 71.31 90 ASP A CA 1
ATOM 689 C C . ASP A 1 90 ? -2.671 2.968 -14.155 1.00 71.31 90 ASP A C 1
ATOM 691 O O . ASP A 1 90 ? -2.040 3.325 -15.143 1.00 71.31 90 ASP A O 1
ATOM 695 N N . ARG A 1 91 ? -3.169 3.871 -13.304 1.00 68.88 91 ARG A N 1
ATOM 696 C CA . ARG A 1 91 ? -2.984 5.322 -13.495 1.00 68.88 91 ARG A CA 1
ATOM 697 C C . ARG A 1 91 ? -1.543 5.793 -13.322 1.00 68.88 91 ARG A C 1
ATOM 699 O O . ARG A 1 91 ? -1.160 6.777 -13.949 1.00 68.88 91 ARG A O 1
ATOM 706 N N . PHE A 1 92 ? -0.774 5.147 -12.451 1.00 65.06 92 PHE A N 1
ATOM 707 C CA . PHE A 1 92 ? 0.635 5.469 -12.220 1.00 65.06 92 PHE A CA 1
ATOM 708 C C . PHE A 1 92 ? 1.585 4.742 -13.188 1.00 65.06 92 PHE A C 1
ATOM 710 O O . PHE A 1 92 ? 2.683 5.237 -13.431 1.00 65.06 92 PHE A O 1
ATOM 717 N N . TYR A 1 93 ? 1.172 3.606 -13.757 1.00 59.84 93 TYR A N 1
ATOM 718 C CA . TYR A 1 93 ? 1.994 2.727 -14.593 1.00 59.84 93 TYR A CA 1
ATOM 719 C C . TYR A 1 93 ? 1.540 2.644 -16.058 1.00 59.84 93 TYR A C 1
ATOM 721 O O . TYR A 1 93 ? 2.228 2.003 -16.846 1.00 59.84 93 TYR A O 1
ATOM 729 N N . SER A 1 94 ? 0.446 3.296 -16.473 1.00 56.88 94 SER A N 1
ATOM 730 C CA . SER A 1 94 ? -0.094 3.194 -17.845 1.00 56.88 94 SER A CA 1
ATOM 731 C C . SER A 1 94 ? 0.902 3.558 -18.952 1.00 56.88 94 SER A C 1
ATOM 733 O O . SER A 1 94 ? 0.752 3.090 -20.079 1.00 56.88 94 SER A O 1
ATOM 735 N N . ASP A 1 95 ? 1.924 4.360 -18.637 1.00 51.81 95 ASP A N 1
ATOM 736 C CA . ASP A 1 95 ? 2.973 4.763 -19.582 1.00 51.81 95 ASP A CA 1
ATOM 737 C C . ASP A 1 95 ? 4.220 3.857 -19.549 1.00 51.81 95 ASP A C 1
ATOM 739 O O . ASP A 1 95 ? 5.053 3.913 -20.457 1.00 51.81 95 ASP A O 1
ATOM 743 N N . MET A 1 96 ? 4.358 2.985 -18.544 1.00 51.31 96 MET A N 1
ATOM 744 C CA . MET A 1 96 ? 5.449 2.017 -18.448 1.00 51.31 96 MET A CA 1
ATOM 745 C C . MET A 1 96 ? 4.922 0.639 -18.839 1.00 51.31 96 MET A C 1
ATOM 747 O O . MET A 1 96 ? 4.250 -0.024 -18.061 1.00 51.31 96 MET A O 1
ATOM 751 N N . GLY A 1 97 ? 5.236 0.183 -20.054 1.00 45.50 97 GLY A N 1
ATOM 752 C CA . GLY A 1 97 ? 4.868 -1.144 -20.572 1.00 45.50 97 GLY A CA 1
ATOM 753 C C . GLY A 1 97 ? 5.562 -2.316 -19.862 1.00 45.50 97 GLY A C 1
ATOM 754 O O . GLY A 1 97 ? 6.129 -3.182 -20.527 1.00 45.50 97 GLY A O 1
ATOM 755 N N . ILE A 1 98 ? 5.566 -2.331 -18.529 1.00 44.38 98 ILE A N 1
ATOM 756 C CA . ILE A 1 98 ? 6.301 -3.275 -17.702 1.00 44.38 98 ILE A CA 1
ATOM 757 C C . ILE A 1 98 ? 5.312 -4.165 -16.972 1.00 44.38 98 ILE A C 1
ATOM 759 O O . ILE A 1 98 ? 4.697 -3.816 -15.971 1.00 44.38 98 ILE A O 1
ATOM 763 N N . VAL A 1 99 ? 5.180 -5.351 -17.540 1.00 46.53 99 VAL A N 1
ATOM 764 C CA . VAL A 1 99 ? 4.468 -6.485 -16.979 1.00 46.53 99 VAL A CA 1
ATOM 765 C C . VAL A 1 99 ? 5.456 -7.276 -16.117 1.00 46.53 99 VAL A C 1
ATOM 767 O O . VAL A 1 99 ? 6.535 -7.630 -16.594 1.00 46.53 99 VAL A O 1
ATOM 770 N N . ASN A 1 100 ? 5.016 -7.635 -14.907 1.00 44.03 100 AS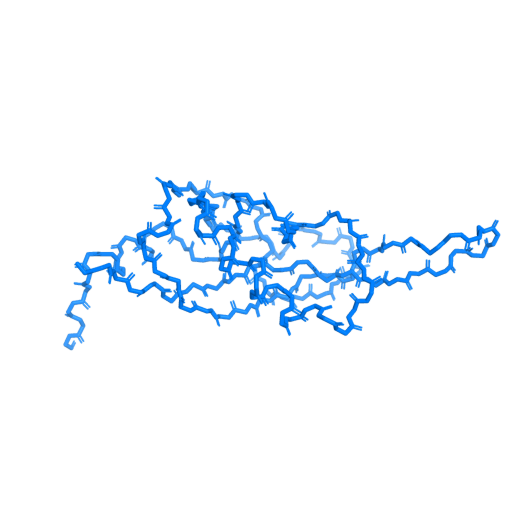N A N 1
ATOM 771 C CA . ASN A 1 100 ? 5.475 -8.779 -14.106 1.00 44.03 100 ASN A CA 1
ATOM 772 C C . ASN A 1 100 ? 6.749 -8.578 -13.253 1.00 44.03 100 ASN A C 1
ATOM 774 O O . ASN A 1 100 ? 7.843 -8.838 -13.749 1.00 44.03 100 ASN A O 1
ATOM 778 N N . ASN A 1 101 ? 6.591 -8.206 -11.965 1.00 37.75 101 ASN A N 1
ATOM 779 C CA . ASN A 1 101 ? 7.219 -8.867 -10.784 1.00 37.75 101 ASN A CA 1
ATOM 780 C C . ASN A 1 101 ? 7.450 -8.008 -9.520 1.00 37.75 101 ASN A C 1
ATOM 782 O O . ASN A 1 101 ? 8.266 -8.390 -8.686 1.00 37.75 101 ASN A O 1
ATOM 786 N N . THR A 1 102 ? 6.728 -6.914 -9.298 1.00 38.66 102 THR A N 1
ATOM 787 C CA . THR A 1 102 ? 6.936 -6.102 -8.085 1.00 38.66 102 THR A CA 1
ATOM 788 C C . THR A 1 102 ? 5.683 -6.012 -7.217 1.00 38.66 102 THR A C 1
ATOM 790 O O . THR A 1 102 ? 4.591 -6.359 -7.659 1.00 38.66 102 THR A O 1
ATOM 793 N N . SER A 1 103 ? 5.828 -5.592 -5.957 1.00 42.19 103 SER A N 1
ATOM 794 C CA . SER A 1 103 ? 4.812 -5.548 -4.879 1.00 42.19 103 SER A CA 1
ATOM 795 C C . SER A 1 103 ? 3.547 -4.703 -5.158 1.00 42.19 103 SER A C 1
ATOM 797 O O . SER A 1 103 ? 2.743 -4.468 -4.262 1.00 42.19 103 SER A O 1
ATOM 799 N N . CYS A 1 104 ? 3.356 -4.276 -6.406 1.00 48.78 104 CYS A N 1
ATOM 800 C CA . CYS A 1 104 ? 2.219 -3.548 -6.962 1.00 48.78 104 CYS A CA 1
ATOM 801 C C . CYS A 1 104 ? 1.724 -4.244 -8.252 1.00 48.78 104 CYS A C 1
ATOM 803 O O . CYS A 1 104 ? 1.616 -3.619 -9.306 1.00 48.78 104 CYS A O 1
ATOM 805 N N . LEU A 1 105 ? 1.506 -5.562 -8.210 1.00 55.47 105 LEU A N 1
ATOM 806 C CA . LEU A 1 105 ? 0.930 -6.322 -9.325 1.00 55.47 105 LEU A CA 1
ATOM 807 C C . LEU A 1 105 ? -0.598 -6.259 -9.283 1.00 55.47 105 LEU A C 1
ATOM 809 O O . LEU A 1 105 ? -1.190 -6.408 -8.212 1.00 55.47 105 LEU A O 1
ATOM 813 N N . SER A 1 106 ? -1.225 -6.141 -10.458 1.00 55.12 106 SER A N 1
ATOM 814 C CA . SER A 1 106 ? -2.676 -6.303 -10.572 1.00 55.12 106 SER A CA 1
ATOM 815 C C . SER A 1 106 ? -3.108 -7.648 -9.984 1.00 55.12 106 SER A C 1
ATOM 817 O O . SER A 1 106 ? -2.513 -8.692 -10.275 1.00 55.12 106 SER A O 1
ATOM 819 N N . GLY A 1 107 ? -4.126 -7.622 -9.129 1.00 59.19 107 GLY A N 1
ATOM 820 C CA . GLY A 1 107 ? -4.656 -8.808 -8.464 1.00 59.19 107 GLY A CA 1
ATOM 821 C C . GLY A 1 107 ? -3.959 -9.182 -7.152 1.00 59.19 107 GLY A C 1
ATOM 822 O O . GLY A 1 107 ? -4.344 -10.180 -6.538 1.00 59.19 107 GLY A O 1
ATOM 823 N N . VAL A 1 108 ? -2.959 -8.418 -6.697 1.00 68.31 108 VAL A N 1
ATOM 824 C CA . VAL A 1 108 ? -2.313 -8.666 -5.402 1.00 68.31 108 VAL A CA 1
ATOM 825 C C . VAL A 1 108 ? -3.150 -8.078 -4.271 1.00 68.31 108 VAL A C 1
ATOM 827 O O . VAL A 1 108 ? -3.561 -6.922 -4.285 1.00 68.31 108 VAL A O 1
ATOM 830 N N . ASN A 1 109 ? -3.398 -8.896 -3.251 1.00 79.81 109 ASN A N 1
ATOM 831 C CA . ASN A 1 109 ? -4.174 -8.527 -2.070 1.00 79.81 109 ASN A CA 1
ATOM 832 C C . ASN A 1 109 ? -3.316 -7.997 -0.917 1.00 79.81 109 ASN A C 1
ATOM 834 O O . ASN A 1 109 ? -3.791 -7.971 0.212 1.00 79.81 109 ASN A O 1
ATOM 838 N N . LEU A 1 110 ? -2.073 -7.614 -1.193 1.00 84.44 110 LEU A N 1
ATOM 839 C CA . LEU A 1 110 ? -1.076 -7.152 -0.237 1.00 84.44 110 LEU A CA 1
ATOM 840 C C . LEU A 1 110 ? -0.383 -5.905 -0.789 1.00 84.44 110 LEU A C 1
ATOM 842 O O . LEU A 1 110 ? 0.156 -5.939 -1.889 1.00 84.44 110 LEU A O 1
ATOM 846 N N . VAL A 1 111 ? -0.348 -4.831 -0.009 1.00 83.94 111 VAL A N 1
ATOM 847 C CA . VAL A 1 111 ? 0.384 -3.602 -0.350 1.00 83.94 111 VAL A CA 1
ATOM 848 C C . VAL A 1 111 ? 1.271 -3.175 0.807 1.00 83.94 111 VAL A C 1
ATOM 850 O O . VAL A 1 111 ? 0.936 -3.415 1.966 1.00 83.94 111 VAL A O 1
ATOM 853 N N . LEU A 1 112 ? 2.396 -2.538 0.498 1.00 85.75 112 LEU A N 1
ATOM 854 C CA . LEU 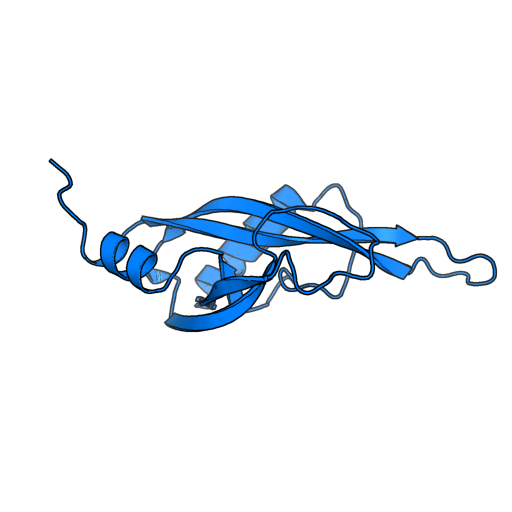A 1 112 ? 3.339 -2.036 1.493 1.00 85.75 112 LEU A CA 1
ATOM 855 C C . LEU A 1 112 ? 3.175 -0.529 1.663 1.00 85.75 112 LEU A C 1
ATOM 857 O O . LEU A 1 112 ? 3.050 0.205 0.680 1.00 85.75 112 LEU A O 1
ATOM 861 N N . VAL A 1 113 ? 3.192 -0.076 2.914 1.00 86.31 113 VAL A N 1
ATOM 862 C CA . VAL A 1 113 ? 3.190 1.344 3.265 1.00 86.31 113 VAL A CA 1
ATOM 863 C C . VAL A 1 113 ? 4.267 1.641 4.307 1.00 86.31 113 VAL A C 1
ATOM 865 O O . VAL A 1 113 ? 4.507 0.821 5.192 1.00 86.31 113 VAL A O 1
ATOM 868 N N . THR A 1 114 ? 4.873 2.827 4.249 1.00 87.56 114 THR A N 1
ATOM 869 C CA . THR A 1 114 ? 5.837 3.301 5.265 1.00 87.56 114 THR A CA 1
ATOM 870 C C . THR A 1 114 ? 5.170 3.693 6.577 1.00 87.56 114 THR A C 1
ATOM 872 O O . THR A 1 114 ? 5.825 3.847 7.605 1.00 87.56 114 THR A O 1
ATOM 875 N N . ASN A 1 115 ? 3.841 3.839 6.590 1.00 89.69 115 ASN A N 1
ATOM 876 C CA . ASN A 1 115 ? 3.116 4.100 7.824 1.00 89.69 115 ASN A CA 1
ATOM 877 C C . ASN A 1 115 ? 3.379 2.983 8.837 1.00 89.69 115 ASN A C 1
ATOM 879 O O . ASN A 1 115 ? 3.141 1.811 8.552 1.00 89.69 115 ASN A O 1
ATOM 883 N N . SER A 1 116 ? 3.761 3.358 10.056 1.00 90.12 116 SER A N 1
ATOM 884 C CA . SER A 1 116 ? 3.778 2.424 11.179 1.00 90.12 116 SER A CA 1
ATOM 885 C C . SER A 1 116 ? 2.360 2.014 11.591 1.00 90.12 116 SER A C 1
ATOM 887 O O . SER A 1 116 ? 1.391 2.761 11.390 1.00 90.12 116 SER A O 1
ATOM 889 N N . ILE A 1 117 ? 2.236 0.863 12.258 1.00 91.25 117 ILE A N 1
ATOM 890 C CA . ILE A 1 117 ? 0.970 0.418 12.858 1.00 91.25 117 ILE A CA 1
ATOM 891 C C . ILE A 1 117 ? 0.375 1.507 13.761 1.00 91.25 117 ILE A C 1
ATOM 893 O O . ILE A 1 117 ? -0.815 1.808 13.669 1.00 91.25 117 ILE A O 1
ATOM 897 N N . ASP A 1 118 ? 1.197 2.152 14.591 1.00 91.38 118 ASP A N 1
ATOM 898 C CA . ASP A 1 118 ? 0.758 3.230 15.481 1.00 91.38 118 ASP A CA 1
ATOM 899 C C . ASP A 1 118 ? 0.162 4.414 14.716 1.00 91.38 118 ASP A C 1
ATOM 901 O O . ASP A 1 118 ? -0.817 5.023 15.159 1.00 91.38 118 ASP A O 1
ATOM 905 N N . ASN A 1 119 ? 0.746 4.760 13.565 1.00 91.75 119 ASN A N 1
ATOM 906 C CA . ASN A 1 119 ? 0.214 5.801 12.699 1.00 91.75 119 ASN A CA 1
ATOM 907 C C . ASN A 1 119 ? -1.167 5.403 12.149 1.00 91.75 119 ASN A C 1
ATOM 909 O O . ASN A 1 119 ? -2.109 6.191 12.254 1.00 91.75 119 ASN A O 1
ATOM 913 N N . ILE A 1 120 ? -1.316 4.173 11.650 1.00 92.38 120 ILE A N 1
ATOM 914 C CA . ILE A 1 120 ? -2.583 3.644 11.122 1.00 92.38 120 ILE A CA 1
ATOM 915 C C . ILE A 1 120 ? -3.660 3.600 12.213 1.00 92.38 120 ILE A C 1
ATOM 917 O O . ILE A 1 120 ? -4.771 4.095 12.012 1.00 92.38 120 ILE A O 1
ATOM 921 N N . ILE A 1 121 ? -3.331 3.088 13.402 1.00 92.56 121 ILE A N 1
ATOM 922 C CA . ILE A 1 121 ? -4.254 3.014 14.543 1.00 92.56 121 ILE A CA 1
ATOM 923 C C . ILE A 1 121 ? -4.696 4.414 14.986 1.00 92.56 121 ILE A C 1
ATOM 925 O O . ILE A 1 121 ? -5.879 4.625 15.259 1.00 92.56 121 ILE A O 1
ATOM 929 N N . LYS A 1 122 ? -3.794 5.404 15.021 1.00 92.06 122 LYS A N 1
ATOM 930 C CA . LYS A 1 122 ? -4.154 6.800 15.341 1.00 92.06 122 LYS A CA 1
ATOM 931 C C . LYS A 1 122 ? -5.154 7.378 14.339 1.00 92.06 122 LYS A C 1
ATOM 933 O O . LYS A 1 122 ? -6.111 8.038 14.745 1.00 92.06 122 LYS A O 1
ATOM 938 N N . GLN A 1 123 ? -4.966 7.112 13.048 1.00 92.25 123 GLN A N 1
ATOM 939 C CA . GLN A 1 123 ? -5.904 7.537 12.008 1.00 92.25 123 GLN A CA 1
ATOM 940 C C . GLN A 1 123 ? -7.265 6.828 12.143 1.00 92.25 123 GLN A C 1
ATOM 942 O O . GLN A 1 123 ? -8.314 7.476 12.093 1.00 92.25 123 GLN A O 1
ATOM 947 N N . LEU A 1 124 ? -7.262 5.517 12.414 1.00 90.94 124 LEU A N 1
ATOM 948 C CA . LEU A 1 124 ? -8.469 4.711 12.634 1.00 90.94 124 LEU A CA 1
ATOM 949 C C . LEU A 1 124 ? -9.250 5.125 13.879 1.00 90.94 124 LEU A C 1
ATOM 951 O O . LEU A 1 124 ? -10.478 5.175 13.845 1.00 90.94 124 LEU A O 1
ATOM 955 N N . ASN A 1 125 ? -8.572 5.471 14.967 1.00 90.00 125 ASN A N 1
ATOM 956 C CA . ASN A 1 125 ? -9.231 5.934 16.185 1.00 90.00 125 ASN A CA 1
ATOM 957 C C . ASN A 1 125 ? -9.710 7.382 16.053 1.00 90.00 125 ASN A C 1
ATOM 959 O O . ASN A 1 125 ? -10.675 7.762 16.706 1.00 90.00 125 ASN A O 1
ATOM 963 N N . GLY A 1 126 ? -9.168 8.132 15.087 1.00 74.81 126 GLY A N 1
ATOM 964 C CA . GLY A 1 126 ? -9.464 9.544 14.902 1.00 74.81 126 GLY A CA 1
ATOM 965 C C . GLY A 1 126 ? -8.886 10.317 16.071 1.00 74.81 126 GLY A C 1
ATOM 966 O O . GLY A 1 126 ? -9.560 10.519 17.073 1.00 74.81 126 GLY A O 1
ATOM 967 N N . ASN A 1 127 ? -7.630 10.736 15.962 1.00 58.94 127 ASN A N 1
ATOM 968 C CA . ASN A 1 127 ? -7.143 11.723 16.907 1.00 58.94 127 ASN A CA 1
ATOM 969 C C . ASN A 1 127 ? -7.714 13.087 16.514 1.00 58.94 127 ASN A C 1
ATOM 971 O O . ASN A 1 127 ? -7.310 13.673 15.508 1.00 58.94 127 ASN A O 1
ATOM 975 N N . ASP A 1 128 ? -8.645 13.561 17.341 1.00 48.66 128 ASP A N 1
ATOM 976 C CA . ASP A 1 128 ? -9.002 14.963 17.533 1.00 48.66 128 ASP A CA 1
ATOM 977 C C . ASP A 1 128 ? -7.739 15.759 17.911 1.00 48.66 128 ASP A C 1
ATOM 979 O O . ASP A 1 128 ? -7.500 16.100 19.069 1.00 48.66 128 ASP A O 1
ATOM 983 N N . GLY A 1 129 ? -6.880 16.024 16.929 1.00 43.25 129 GLY A N 1
ATOM 984 C CA . GLY A 1 129 ? -5.814 17.009 17.042 1.00 43.25 129 GLY A CA 1
ATOM 985 C C . GLY A 1 129 ? -6.425 18.401 16.975 1.00 43.25 129 GLY A C 1
ATOM 986 O O . GLY A 1 129 ? -6.490 18.989 15.897 1.00 43.25 129 GLY A O 1
ATOM 987 N N . LYS A 1 130 ? -6.931 18.882 18.114 1.00 36.12 130 LYS A N 1
ATOM 988 C CA . LYS A 1 130 ? -7.038 20.321 18.378 1.00 36.12 130 LYS A CA 1
ATOM 989 C C . LYS A 1 130 ? -5.660 20.968 18.376 1.00 36.12 130 LYS A C 1
ATOM 991 O O . LYS A 1 130 ? -4.717 20.319 18.880 1.00 36.12 130 LYS A O 1
#

Solvent-accessible surface area (backbone atoms only — not comparable to full-atom values): 7698 Å² total; per-residue (Å²): 131,71,53,72,38,85,38,39,34,53,38,69,40,65,42,81,42,76,46,90,95,52,96,57,70,43,77,42,82,60,32,37,46,70,47,78,47,75,44,54,49,78,29,50,75,47,74,44,80,36,69,74,35,77,61,73,52,66,58,64,101,54,97,62,72,74,81,44,47,31,62,12,24,40,37,30,37,36,80,66,31,21,52,54,49,33,56,50,44,48,72,77,39,72,88,53,94,75,80,88,90,52,74,75,48,77,81,47,48,52,41,44,25,56,47,37,61,69,56,51,51,43,58,73,70,54,72,84,78,124